Protein AF-A0A379T981-F1 (afdb_monomer_lite)

Sequence (90 aa):
MAFDDLRSFLHALDQQGQLLKISEEVNAEPDLAAAANATGRIGDGAPALWFDNIRGFTDARVAMNTIGSWQNHAISLGLPPNTPVKKTDR

Foldseek 3Di:
DLDPDPVRLQVLCVVLVQEDEDEPEDEPPDGVVVVLVVQLVVPQSRHWYWYQHYPPDDGDIDIGCCVVHCLSVCSVVVHHSPDDDDDDDD

pLDDT: mean 94.34, std 6.85, range [54.31, 98.56]

Structure (mmCIF, N/CA/C/O backbone):
data_AF-A0A379T981-F1
#
_entry.id   AF-A0A379T981-F1
#
loop_
_atom_site.group_PDB
_atom_site.id
_atom_site.type_symbol
_atom_site.label_atom_id
_atom_site.label_alt_id
_atom_site.label_comp_id
_atom_site.label_asym_id
_atom_site.label_entity_id
_atom_site.label_seq_id
_atom_site.pdbx_PDB_ins_code
_atom_site.Cartn_x
_atom_site.Cartn_y
_atom_site.Cartn_z
_atom_site.occupancy
_atom_site.B_iso_or_equiv
_atom_site.auth_seq_id
_atom_site.auth_comp_id
_atom_site.auth_asym_id
_atom_site.auth_atom_id
_atom_site.pdbx_PDB_model_num
ATOM 1 N N . MET A 1 1 ? -0.730 4.138 -19.265 1.00 66.88 1 MET A N 1
ATOM 2 C CA . MET A 1 1 ? -0.012 3.885 -17.994 1.00 66.88 1 MET A CA 1
ATOM 3 C C . MET A 1 1 ? 0.045 2.376 -17.797 1.00 66.88 1 MET A C 1
ATOM 5 O O . MET A 1 1 ? -0.700 1.697 -18.489 1.00 66.88 1 MET A O 1
ATOM 9 N N . ALA A 1 2 ? 0.930 1.837 -16.952 1.00 92.00 2 ALA A N 1
ATOM 10 C CA . ALA A 1 2 ? 0.987 0.382 -16.743 1.00 92.00 2 ALA A CA 1
ATOM 11 C C . ALA A 1 2 ? -0.279 -0.172 -16.057 1.00 92.00 2 ALA A C 1
ATOM 13 O O . ALA A 1 2 ? -0.622 -1.332 -16.255 1.00 92.00 2 ALA A O 1
ATOM 14 N N . PHE A 1 3 ? -0.989 0.677 -15.307 1.00 96.50 3 PHE A N 1
ATOM 15 C CA . PHE A 1 3 ? -2.258 0.376 -14.647 1.00 96.50 3 PHE A CA 1
ATOM 16 C C . PHE A 1 3 ? -3.252 1.511 -14.877 1.00 96.50 3 PHE A C 1
ATOM 18 O O . PHE A 1 3 ? -2.849 2.675 -14.983 1.00 96.50 3 PHE A O 1
ATOM 25 N N . ASP A 1 4 ? -4.535 1.165 -14.929 1.00 96.06 4 ASP A N 1
ATOM 26 C CA . ASP A 1 4 ? -5.623 2.121 -15.150 1.00 96.06 4 ASP A CA 1
ATOM 27 C C . ASP A 1 4 ? -6.137 2.732 -13.840 1.00 96.06 4 ASP A C 1
ATOM 29 O O . ASP A 1 4 ? -6.712 3.820 -13.843 1.00 96.06 4 ASP A O 1
ATOM 33 N N . ASP A 1 5 ? -5.907 2.062 -12.706 1.00 97.12 5 ASP A N 1
ATOM 34 C CA . ASP A 1 5 ? -6.339 2.531 -11.393 1.00 97.12 5 ASP A CA 1
ATOM 35 C C . ASP A 1 5 ? -5.452 2.014 -10.242 1.00 97.12 5 ASP A C 1
ATOM 37 O O . ASP A 1 5 ? -4.559 1.180 -10.402 1.00 97.12 5 ASP A O 1
ATOM 41 N N . LEU A 1 6 ? -5.714 2.514 -9.031 1.00 96.69 6 LEU A N 1
ATOM 42 C CA . LEU A 1 6 ? -5.005 2.076 -7.828 1.00 96.69 6 LEU A CA 1
ATOM 43 C C . LEU A 1 6 ? -5.265 0.596 -7.502 1.00 96.69 6 LEU A C 1
ATOM 45 O O . LEU A 1 6 ? -4.390 -0.065 -6.956 1.00 96.69 6 LEU A O 1
ATOM 49 N N . ARG A 1 7 ? -6.447 0.052 -7.817 1.00 97.25 7 ARG A N 1
ATOM 50 C CA . ARG A 1 7 ? -6.816 -1.325 -7.438 1.00 97.25 7 ARG A CA 1
ATOM 51 C C . ARG A 1 7 ? -6.024 -2.345 -8.253 1.00 97.25 7 ARG A C 1
ATOM 53 O O . ARG A 1 7 ? -5.507 -3.305 -7.691 1.00 97.25 7 ARG A O 1
ATOM 60 N N . SER A 1 8 ? -5.894 -2.105 -9.552 1.00 98.12 8 SER A N 1
ATOM 61 C CA . SER A 1 8 ? -5.071 -2.878 -10.478 1.00 98.12 8 SER A CA 1
ATOM 62 C C . SER A 1 8 ? -3.587 -2.780 -10.120 1.00 98.12 8 SER A C 1
ATOM 64 O O . SER A 1 8 ? -2.905 -3.803 -10.110 1.00 98.12 8 SER A O 1
ATOM 66 N N . PHE A 1 9 ? -3.102 -1.606 -9.700 1.00 98.12 9 PHE A N 1
ATOM 67 C CA . PHE A 1 9 ? -1.739 -1.478 -9.179 1.00 98.12 9 PHE A CA 1
ATOM 68 C C . PHE A 1 9 ? -1.519 -2.264 -7.872 1.00 98.12 9 PHE A C 1
ATOM 70 O O . PHE A 1 9 ? -0.550 -3.014 -7.763 1.00 98.12 9 PHE A O 1
ATOM 77 N N . LEU A 1 10 ? -2.429 -2.163 -6.896 1.00 98.31 10 LEU A N 1
ATOM 78 C CA . LEU A 1 10 ? -2.352 -2.939 -5.649 1.00 98.31 10 LEU A CA 1
ATOM 79 C C . LEU A 1 10 ? -2.386 -4.451 -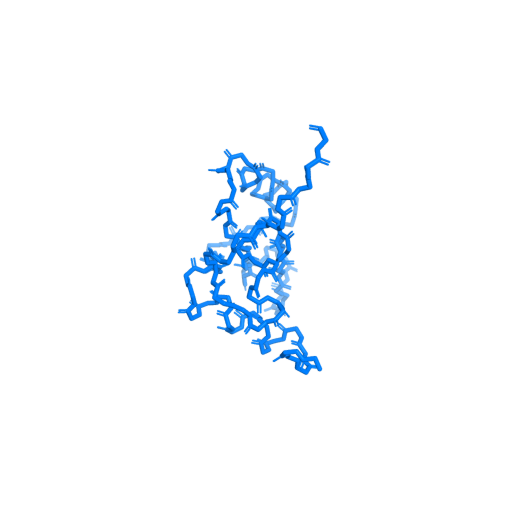5.916 1.00 98.31 10 LEU A C 1
ATOM 81 O O . LEU A 1 10 ? -1.666 -5.203 -5.263 1.00 98.31 10 LEU A O 1
ATOM 85 N N . HIS A 1 11 ? -3.173 -4.898 -6.899 1.00 98.19 11 HIS A N 1
ATOM 86 C CA . HIS A 1 11 ? -3.181 -6.297 -7.322 1.00 98.19 11 HIS A CA 1
ATOM 87 C C . HIS A 1 11 ? -1.827 -6.739 -7.896 1.00 98.19 11 HIS A C 1
ATOM 89 O O . HIS A 1 11 ? -1.347 -7.820 -7.564 1.00 98.19 11 HIS A O 1
ATOM 95 N N . ALA A 1 12 ? -1.174 -5.901 -8.703 1.00 98.19 12 ALA A N 1
ATOM 96 C CA . ALA A 1 12 ? 0.156 -6.204 -9.223 1.00 98.19 12 ALA A CA 1
ATOM 97 C C . ALA A 1 12 ? 1.225 -6.257 -8.119 1.00 98.19 12 ALA A C 1
ATOM 99 O O . ALA A 1 12 ? 2.095 -7.125 -8.156 1.00 98.19 12 ALA A O 1
ATOM 100 N N . LEU A 1 13 ? 1.146 -5.377 -7.114 1.00 98.31 13 LEU A N 1
ATOM 101 C CA . LEU A 1 13 ? 2.011 -5.450 -5.932 1.00 98.31 13 LEU A CA 1
ATOM 102 C C . LEU A 1 13 ? 1.813 -6.775 -5.179 1.00 98.31 13 LEU A C 1
ATOM 104 O O . LEU A 1 13 ? 2.792 -7.431 -4.841 1.00 98.31 13 LEU A O 1
ATOM 108 N N . ASP A 1 14 ? 0.566 -7.200 -4.965 1.00 98.25 14 ASP A N 1
ATOM 109 C CA . ASP A 1 14 ? 0.219 -8.473 -4.313 1.00 98.25 14 ASP A CA 1
ATOM 110 C C . ASP A 1 14 ? 0.794 -9.682 -5.070 1.00 98.25 14 ASP A C 1
ATOM 112 O O . ASP A 1 14 ? 1.479 -10.518 -4.483 1.00 98.25 14 ASP A O 1
ATOM 116 N N . GLN A 1 15 ? 0.620 -9.725 -6.396 1.00 97.94 15 GLN A N 1
ATOM 117 C CA . GLN A 1 15 ? 1.168 -10.787 -7.252 1.00 97.94 15 GLN A CA 1
ATOM 118 C C . GLN A 1 15 ? 2.701 -10.881 -7.206 1.00 97.94 15 GLN A C 1
ATOM 120 O O . GLN A 1 15 ? 3.257 -11.960 -7.402 1.00 97.94 15 GLN A O 1
ATOM 125 N N . GLN A 1 16 ? 3.380 -9.763 -6.952 1.00 96.94 16 GLN A N 1
ATOM 126 C CA . GLN A 1 16 ? 4.841 -9.669 -6.890 1.00 96.94 16 GLN A CA 1
ATOM 127 C C . GLN A 1 16 ? 5.385 -9.795 -5.452 1.00 96.94 16 GLN A C 1
ATOM 129 O O . GLN A 1 16 ? 6.580 -9.601 -5.235 1.00 96.94 16 GLN A O 1
ATOM 134 N N . GLY A 1 17 ? 4.539 -10.081 -4.452 1.00 96.50 17 GLY A N 1
ATOM 135 C CA . GLY A 1 17 ? 4.958 -10.156 -3.044 1.00 96.50 17 GLY A CA 1
ATOM 136 C C . GLY A 1 17 ? 5.370 -8.803 -2.447 1.00 96.50 17 GLY A C 1
ATOM 137 O O . GLY A 1 17 ? 6.166 -8.733 -1.512 1.00 96.50 17 GLY A O 1
ATOM 138 N N . GLN A 1 18 ? 4.857 -7.711 -3.008 1.00 97.62 18 GLN A N 1
ATOM 139 C CA . GLN A 1 18 ? 5.133 -6.331 -2.607 1.00 97.62 18 GLN A CA 1
ATOM 140 C C . GLN A 1 18 ? 3.924 -5.622 -1.987 1.00 97.62 18 GLN A C 1
ATOM 142 O O . GLN A 1 18 ? 3.948 -4.406 -1.803 1.00 97.62 18 GLN A O 1
ATOM 147 N N . LEU A 1 19 ? 2.893 -6.375 -1.599 1.00 98.25 19 LEU A N 1
ATOM 148 C CA . LEU A 1 19 ? 1.797 -5.899 -0.761 1.00 98.25 19 LEU A CA 1
ATOM 149 C C . LEU A 1 19 ? 1.673 -6.785 0.482 1.00 98.25 19 LEU A C 1
ATOM 151 O O . LEU A 1 19 ? 1.337 -7.962 0.383 1.00 98.25 19 LEU A O 1
ATOM 155 N N . LEU A 1 20 ? 1.917 -6.212 1.656 1.00 97.88 20 LEU A N 1
ATOM 156 C CA . LEU A 1 20 ? 1.667 -6.860 2.936 1.00 97.88 20 LEU A CA 1
ATOM 157 C C . LEU A 1 20 ? 0.249 -6.520 3.405 1.00 97.88 20 LEU A C 1
ATOM 159 O O . LEU A 1 20 ? -0.059 -5.358 3.675 1.00 97.88 20 LEU A O 1
ATOM 163 N N . LYS A 1 21 ? -0.606 -7.540 3.503 1.00 98.19 21 LYS A N 1
ATOM 164 C CA . LYS A 1 21 ? -1.982 -7.413 4.001 1.00 98.19 21 LYS A CA 1
ATOM 165 C C . LYS A 1 21 ? -2.028 -7.676 5.502 1.00 98.19 21 LYS A C 1
ATOM 167 O O . LYS A 1 21 ? -1.546 -8.707 5.965 1.00 98.19 21 LYS A O 1
ATOM 172 N N . ILE A 1 22 ? -2.619 -6.742 6.234 1.00 97.75 22 ILE A N 1
ATOM 173 C CA . ILE A 1 22 ? -2.747 -6.732 7.687 1.00 97.75 22 ILE A CA 1
ATOM 174 C C . ILE A 1 22 ? -4.244 -6.720 8.001 1.00 97.75 22 ILE A C 1
ATOM 176 O O . ILE A 1 22 ? -4.920 -5.713 7.786 1.00 97.75 22 ILE A O 1
ATOM 180 N N . SER A 1 23 ? -4.747 -7.860 8.478 1.00 97.00 23 SER A N 1
ATOM 181 C CA . SER A 1 23 ? -6.175 -8.066 8.777 1.00 97.00 23 SER A CA 1
ATOM 182 C C . SER A 1 23 ? -6.498 -8.137 10.270 1.00 97.00 23 SER A C 1
ATOM 184 O O . SER A 1 23 ? -7.653 -8.334 10.655 1.00 97.00 23 SER A O 1
ATOM 186 N N . GLU A 1 24 ? -5.488 -7.976 11.127 1.00 97.19 24 GLU A N 1
ATOM 187 C CA . GLU A 1 24 ? -5.717 -7.716 12.549 1.00 97.19 24 GLU A CA 1
ATOM 188 C C . GLU A 1 24 ? -6.407 -6.357 12.740 1.00 97.19 24 GLU A C 1
ATOM 190 O O . GLU A 1 24 ? -6.199 -5.437 11.949 1.00 97.19 24 GLU A O 1
ATOM 195 N N . GLU A 1 25 ? -7.259 -6.237 13.765 1.00 97.75 25 GLU A N 1
ATOM 196 C CA . GLU A 1 25 ? -7.887 -4.949 14.085 1.00 97.75 25 GLU A CA 1
ATOM 197 C C . GLU A 1 25 ? -6.811 -3.972 14.569 1.00 97.75 25 GLU A C 1
ATOM 199 O O . GLU A 1 25 ? -6.151 -4.225 15.577 1.00 97.75 25 GLU A O 1
ATOM 204 N N . VAL A 1 26 ? -6.671 -2.844 13.873 1.00 98.12 26 VAL A N 1
ATOM 205 C CA . VAL A 1 26 ? -5.731 -1.771 14.224 1.00 98.12 26 VAL A CA 1
ATOM 206 C C . VAL A 1 26 ? -6.465 -0.474 14.536 1.00 98.12 26 VAL A C 1
ATOM 208 O O . VAL A 1 26 ? -7.537 -0.193 13.998 1.00 98.12 26 VAL A O 1
ATOM 211 N N . ASN A 1 27 ? -5.881 0.369 15.379 1.00 98.19 27 ASN A N 1
ATOM 212 C CA . ASN A 1 27 ? -6.329 1.746 15.533 1.00 98.19 27 ASN A CA 1
ATOM 213 C C . ASN A 1 27 ? -5.830 2.590 14.354 1.00 98.19 27 ASN A C 1
ATOM 215 O O . ASN A 1 27 ? -4.710 2.413 13.879 1.00 98.19 27 ASN A O 1
ATOM 219 N N . ALA A 1 28 ? -6.632 3.562 13.910 1.00 96.50 28 ALA A N 1
ATOM 220 C CA . ALA A 1 28 ? -6.192 4.505 12.879 1.00 96.50 28 ALA A CA 1
ATOM 221 C C . ALA A 1 28 ? -4.913 5.258 13.301 1.00 96.50 28 ALA A C 1
ATOM 223 O O . ALA A 1 28 ? -4.002 5.437 12.502 1.00 96.50 28 ALA A O 1
ATOM 224 N N . GLU A 1 29 ? -4.826 5.624 14.580 1.00 95.81 29 GLU A N 1
ATOM 225 C CA . GLU A 1 29 ? -3.618 6.117 15.238 1.00 95.81 29 GLU A CA 1
ATOM 226 C C . GLU A 1 29 ? -3.479 5.415 16.600 1.00 95.81 29 GLU A C 1
ATOM 228 O O . GLU A 1 29 ? -4.497 5.220 17.274 1.00 95.81 29 GLU A O 1
ATOM 233 N N . PRO A 1 30 ? -2.261 5.046 17.039 1.00 96.62 30 PRO A N 1
ATOM 234 C CA . PRO A 1 30 ? -0.968 5.281 16.383 1.00 96.62 30 PRO A CA 1
ATOM 235 C C . PRO A 1 30 ? -0.540 4.183 15.388 1.00 96.62 30 PRO A C 1
ATOM 237 O O . PRO A 1 30 ? 0.534 4.276 14.791 1.00 96.62 30 PRO A O 1
ATOM 240 N N . ASP A 1 31 ? -1.332 3.118 15.238 1.00 98.00 31 ASP A 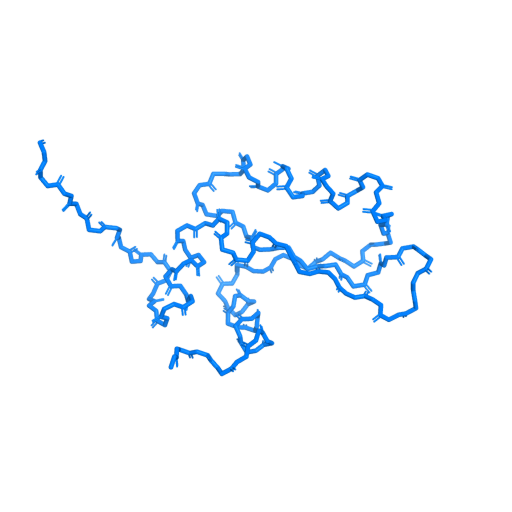N 1
ATOM 241 C CA . ASP A 1 31 ? -0.854 1.854 14.662 1.00 98.00 31 ASP A CA 1
ATOM 242 C C . ASP A 1 31 ? -0.480 1.979 13.177 1.00 98.00 31 ASP A C 1
ATOM 244 O O . ASP A 1 31 ? 0.585 1.508 12.770 1.00 98.00 31 ASP A O 1
ATOM 248 N N . LEU A 1 32 ? -1.289 2.685 12.375 1.00 97.81 32 LEU A N 1
ATOM 249 C CA . LEU A 1 32 ? -0.993 2.910 10.953 1.00 97.81 32 LEU A CA 1
ATOM 250 C C . LEU A 1 32 ? 0.315 3.690 10.758 1.00 97.81 32 LEU A C 1
ATOM 252 O O . LEU A 1 32 ? 1.161 3.307 9.945 1.00 97.81 32 LEU A O 1
ATOM 256 N N . ALA A 1 33 ? 0.511 4.761 11.533 1.00 97.00 33 ALA A N 1
ATOM 257 C CA . ALA A 1 33 ? 1.725 5.568 11.483 1.00 97.00 33 ALA A CA 1
ATOM 258 C C . ALA A 1 33 ? 2.959 4.766 11.927 1.00 97.00 33 ALA A C 1
ATOM 260 O O . ALA A 1 33 ? 4.019 4.839 11.296 1.00 97.00 33 ALA A O 1
ATOM 261 N N . ALA A 1 34 ? 2.826 3.960 12.984 1.00 97.38 34 ALA A N 1
ATOM 262 C CA . ALA A 1 34 ? 3.893 3.093 13.469 1.00 97.38 34 ALA A CA 1
ATOM 263 C C . ALA A 1 34 ? 4.293 2.041 12.423 1.00 97.38 34 ALA A C 1
ATOM 265 O O . ALA A 1 34 ? 5.487 1.867 12.160 1.00 97.38 34 ALA A O 1
ATOM 266 N N . ALA A 1 35 ? 3.316 1.400 11.778 1.00 96.75 35 ALA A N 1
ATOM 267 C CA . ALA A 1 35 ? 3.553 0.422 10.725 1.00 96.75 35 ALA A CA 1
ATOM 268 C C . ALA A 1 35 ? 4.223 1.052 9.494 1.00 96.75 35 ALA A C 1
ATOM 270 O O . ALA A 1 35 ? 5.243 0.546 9.025 1.00 96.75 35 ALA A O 1
ATOM 271 N N . ALA A 1 36 ? 3.730 2.197 9.012 1.00 95.12 36 ALA A N 1
ATOM 272 C CA . ALA A 1 36 ? 4.336 2.916 7.888 1.00 95.12 36 ALA A CA 1
ATOM 273 C C . ALA A 1 36 ? 5.803 3.303 8.161 1.00 95.12 36 ALA A C 1
ATOM 275 O O . ALA A 1 36 ? 6.666 3.169 7.286 1.00 95.12 36 ALA A O 1
ATOM 276 N N . ASN A 1 37 ? 6.098 3.735 9.391 1.00 95.50 37 ASN A N 1
ATOM 277 C CA . ASN A 1 37 ? 7.445 4.071 9.850 1.00 95.50 37 ASN A CA 1
ATOM 278 C C . ASN A 1 37 ? 8.354 2.836 9.969 1.00 95.50 37 ASN A C 1
ATOM 280 O O . ASN A 1 37 ? 9.525 2.890 9.595 1.00 95.50 37 ASN A O 1
ATOM 284 N N . ALA A 1 38 ? 7.838 1.715 10.483 1.00 95.06 38 ALA A N 1
ATOM 285 C CA . ALA A 1 38 ? 8.581 0.459 10.567 1.00 95.06 38 ALA A CA 1
ATOM 286 C C . ALA A 1 38 ? 8.940 -0.075 9.172 1.00 95.06 38 ALA A C 1
ATOM 288 O O . ALA A 1 38 ? 10.090 -0.441 8.937 1.00 95.06 38 ALA A O 1
ATOM 289 N N . THR A 1 39 ? 7.999 -0.024 8.229 1.00 94.50 39 THR A N 1
ATOM 290 C CA . THR A 1 39 ? 8.201 -0.443 6.836 1.00 94.50 39 THR A CA 1
ATOM 291 C C . THR A 1 39 ? 9.346 0.306 6.166 1.00 94.50 39 THR A C 1
ATOM 293 O O . THR A 1 39 ? 10.200 -0.317 5.542 1.00 94.50 39 THR A O 1
ATOM 296 N N . GLY A 1 40 ? 9.446 1.624 6.371 1.00 88.25 40 GLY A N 1
ATOM 297 C CA . GLY A 1 40 ? 10.559 2.425 5.844 1.00 88.25 40 GLY A CA 1
ATOM 298 C C . GLY A 1 40 ? 11.946 2.014 6.362 1.00 88.25 40 GLY A C 1
ATOM 299 O O . GLY A 1 40 ? 12.953 2.383 5.765 1.00 88.25 40 GLY A O 1
ATOM 300 N N . ARG A 1 41 ? 12.025 1.233 7.448 1.00 91.31 41 ARG A N 1
ATOM 301 C CA . ARG A 1 41 ? 13.284 0.733 8.029 1.00 91.31 41 ARG A CA 1
ATOM 302 C C . ARG A 1 41 ? 13.677 -0.668 7.553 1.00 91.31 41 ARG A C 1
ATOM 304 O O . ARG A 1 41 ? 14.770 -1.115 7.885 1.00 91.31 41 ARG A O 1
ATOM 311 N N . ILE A 1 42 ? 12.825 -1.351 6.785 1.00 87.38 42 ILE A N 1
ATOM 312 C CA . ILE A 1 42 ? 13.100 -2.696 6.242 1.00 87.38 42 ILE A CA 1
ATOM 313 C C . ILE A 1 42 ? 14.167 -2.643 5.130 1.00 87.38 42 ILE A C 1
ATOM 315 O O . ILE A 1 42 ? 14.847 -3.635 4.874 1.00 87.38 42 ILE A O 1
ATOM 319 N N . GLY A 1 43 ? 14.370 -1.473 4.517 1.00 84.00 43 GLY A N 1
ATOM 320 C CA . GLY A 1 43 ? 15.355 -1.239 3.461 1.00 84.00 43 GLY A CA 1
ATOM 321 C C . GLY A 1 43 ? 14.720 -1.163 2.076 1.00 84.00 43 GLY A C 1
ATOM 322 O O . GLY A 1 43 ? 13.506 -1.015 1.942 1.00 84.00 43 GLY A O 1
ATOM 323 N N . ASP A 1 44 ? 15.551 -1.269 1.038 1.00 83.81 44 ASP A N 1
ATOM 324 C CA . ASP A 1 44 ? 15.169 -0.919 -0.336 1.00 83.81 44 ASP A CA 1
ATOM 325 C C . ASP A 1 44 ? 13.972 -1.704 -0.886 1.00 83.81 44 ASP A C 1
ATOM 327 O O . ASP A 1 44 ? 13.281 -1.174 -1.742 1.00 83.81 44 ASP A O 1
ATOM 331 N N . GLY A 1 45 ? 13.710 -2.922 -0.392 1.00 89.00 45 GLY A N 1
ATOM 332 C CA . GLY A 1 45 ? 12.615 -3.803 -0.829 1.00 89.00 45 GLY A CA 1
ATOM 333 C C . GLY A 1 45 ? 11.364 -3.790 0.052 1.00 89.00 45 GLY A C 1
ATOM 3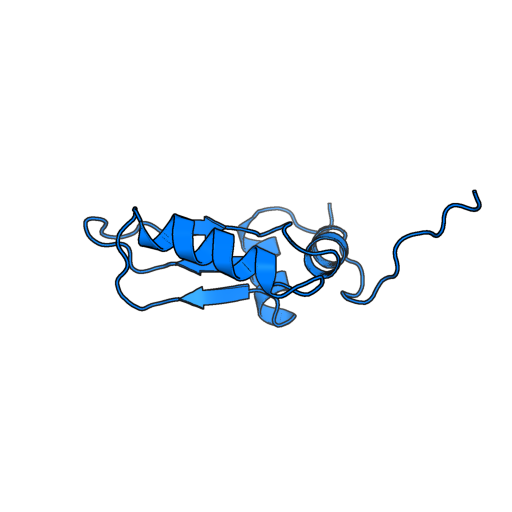34 O O . GLY A 1 45 ? 10.615 -4.769 0.057 1.00 89.00 45 GLY A O 1
ATOM 335 N N . ALA A 1 46 ? 11.162 -2.732 0.840 1.00 95.50 46 ALA A N 1
ATOM 336 C CA . ALA A 1 46 ? 10.014 -2.616 1.730 1.00 95.50 46 ALA A CA 1
ATOM 337 C C . ALA A 1 46 ? 8.672 -2.758 0.967 1.00 95.50 46 ALA A C 1
ATOM 339 O O . ALA A 1 46 ? 8.478 -2.096 -0.059 1.00 95.50 46 ALA A O 1
ATOM 340 N N . PRO A 1 47 ? 7.736 -3.600 1.446 1.00 97.25 47 PRO A N 1
ATOM 341 C CA . PRO A 1 47 ? 6.450 -3.791 0.785 1.00 97.25 47 PRO A CA 1
ATOM 342 C C . PRO A 1 47 ? 5.525 -2.587 1.008 1.00 97.25 47 PRO A C 1
ATOM 344 O O . PRO A 1 47 ? 5.671 -1.824 1.964 1.00 97.25 47 PRO A O 1
ATOM 347 N N . ALA A 1 48 ? 4.515 -2.449 0.154 1.00 98.12 48 ALA A N 1
ATOM 348 C CA . ALA A 1 48 ? 3.352 -1.629 0.461 1.00 98.12 48 ALA A CA 1
ATOM 349 C C . ALA A 1 48 ? 2.533 -2.268 1.593 1.00 98.12 48 ALA A C 1
ATOM 351 O O . ALA A 1 48 ? 2.556 -3.485 1.775 1.00 98.12 48 ALA A O 1
ATOM 352 N N . LEU A 1 49 ? 1.775 -1.458 2.326 1.00 98.31 49 LEU A N 1
ATOM 353 C CA . LEU A 1 49 ? 0.898 -1.917 3.400 1.00 98.31 49 LEU A CA 1
ATOM 354 C C . LEU A 1 49 ? -0.564 -1.816 2.978 1.00 98.31 49 LEU A C 1
ATOM 356 O O . LEU A 1 49 ? -0.960 -0.831 2.354 1.00 98.31 49 LEU A O 1
ATOM 360 N N . TRP A 1 50 ? -1.359 -2.807 3.366 1.00 98.50 50 TRP A N 1
ATOM 361 C CA . TRP A 1 50 ? -2.806 -2.831 3.202 1.00 98.50 50 TRP A CA 1
ATOM 362 C C . TRP A 1 50 ? -3.475 -3.225 4.515 1.00 98.50 50 TRP A C 1
ATOM 364 O O . TRP A 1 50 ? -3.269 -4.337 4.993 1.00 98.50 50 TRP A O 1
ATOM 374 N N . PHE A 1 51 ? -4.300 -2.337 5.058 1.00 98.56 51 PHE A N 1
ATOM 375 C CA . PHE A 1 51 ? -5.116 -2.578 6.246 1.00 98.56 51 PHE A CA 1
ATOM 376 C C . PHE A 1 51 ? -6.582 -2.670 5.840 1.00 98.56 51 PHE A C 1
ATOM 378 O O . PHE A 1 51 ? -7.079 -1.771 5.155 1.00 98.56 51 PHE A O 1
ATOM 385 N N . ASP A 1 52 ? -7.276 -3.721 6.271 1.00 97.88 52 ASP A N 1
ATOM 386 C CA . ASP A 1 52 ? -8.708 -3.916 6.001 1.00 97.88 52 ASP A CA 1
ATOM 387 C C . ASP A 1 52 ? -9.588 -4.028 7.251 1.00 97.88 52 ASP A C 1
ATOM 389 O O . ASP A 1 52 ? -10.802 -4.181 7.122 1.00 97.88 52 ASP A O 1
ATOM 393 N N . ASN A 1 53 ? -9.007 -3.877 8.443 1.00 97.88 53 ASN A N 1
ATOM 394 C CA . ASN A 1 53 ? -9.734 -3.907 9.706 1.00 97.88 53 ASN A CA 1
ATOM 395 C 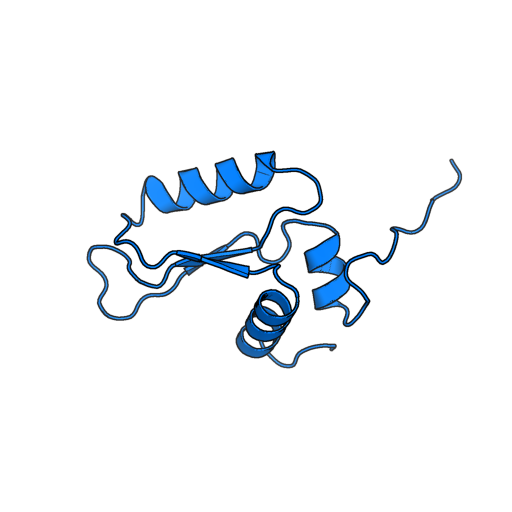C . ASN A 1 53 ? -9.291 -2.759 10.627 1.00 97.88 53 ASN A C 1
ATOM 397 O O . ASN A 1 53 ? -8.341 -2.881 11.398 1.00 97.88 53 ASN A O 1
ATOM 401 N N . ILE A 1 54 ? -9.962 -1.611 10.510 1.00 98.12 54 ILE A N 1
ATOM 402 C CA . ILE A 1 54 ? -9.616 -0.394 11.255 1.00 98.12 54 ILE A CA 1
ATOM 403 C C . ILE A 1 54 ? -10.696 -0.139 12.302 1.00 98.12 54 ILE A C 1
ATOM 405 O O . ILE A 1 54 ? -11.860 0.098 11.970 1.00 98.12 54 ILE A O 1
ATOM 409 N N . ARG A 1 55 ? -10.298 -0.143 13.575 1.00 98.12 55 ARG A N 1
ATOM 410 C CA . ARG A 1 55 ? -11.185 0.056 14.720 1.00 98.12 55 ARG A CA 1
ATOM 411 C C . ARG A 1 55 ? -12.025 1.321 14.548 1.00 98.12 55 ARG A C 1
ATOM 413 O O . ARG A 1 55 ? -11.502 2.411 14.322 1.00 98.12 55 ARG A O 1
ATOM 420 N N . GLY A 1 56 ? -13.338 1.174 14.710 1.00 97.38 56 GLY A N 1
ATOM 421 C CA . GLY A 1 56 ? -14.298 2.274 14.580 1.00 97.38 56 GLY A CA 1
ATOM 422 C C . GLY A 1 56 ? -14.772 2.552 13.149 1.00 97.38 56 GLY A C 1
ATOM 423 O O . GLY A 1 56 ? -15.606 3.435 12.966 1.00 97.38 56 GLY A O 1
ATOM 424 N N . PHE A 1 57 ? -14.310 1.788 12.154 1.00 96.62 57 PHE A N 1
ATOM 425 C CA . PHE A 1 57 ? -14.775 1.862 10.770 1.00 96.62 57 PHE A CA 1
ATOM 426 C C . PHE A 1 57 ? -15.330 0.511 10.310 1.00 96.62 57 PHE A C 1
ATOM 428 O O . PHE A 1 57 ? -14.812 -0.539 10.669 1.00 96.62 57 PHE A O 1
ATOM 435 N N . THR A 1 58 ? -16.396 0.527 9.507 1.00 92.88 58 THR A N 1
ATOM 436 C CA . THR A 1 58 ? -17.087 -0.708 9.081 1.00 92.88 58 THR A CA 1
ATOM 437 C C . THR A 1 58 ? -16.583 -1.266 7.745 1.00 92.88 58 THR A C 1
ATOM 439 O O . THR A 1 58 ? -16.609 -2.474 7.553 1.00 92.88 58 THR A O 1
ATOM 442 N N . ASP A 1 59 ? -16.130 -0.412 6.822 1.00 94.25 59 ASP A N 1
ATOM 443 C CA . ASP A 1 59 ? -15.617 -0.822 5.496 1.00 94.25 59 ASP A CA 1
ATOM 444 C C . ASP A 1 59 ? -14.523 0.142 4.999 1.00 94.25 59 ASP A C 1
ATOM 446 O O . ASP A 1 59 ? -14.440 0.506 3.826 1.00 94.25 59 ASP A O 1
ATOM 450 N N . ALA A 1 60 ? -13.698 0.636 5.927 1.00 95.44 60 ALA A N 1
ATOM 451 C CA . ALA A 1 60 ? -12.541 1.448 5.572 1.00 95.44 60 ALA A CA 1
ATOM 452 C C . ALA A 1 60 ? -11.330 0.547 5.336 1.00 95.44 60 ALA A C 1
ATOM 454 O O . ALA A 1 60 ? -11.035 -0.340 6.134 1.00 95.44 60 ALA A O 1
ATOM 455 N N . ARG A 1 61 ? -10.606 0.817 4.250 1.00 97.25 61 ARG A N 1
ATOM 456 C CA . ARG A 1 61 ? -9.324 0.184 3.936 1.00 97.25 61 ARG A CA 1
ATOM 457 C C . ARG A 1 61 ? -8.286 1.262 3.712 1.00 97.25 61 ARG A C 1
ATOM 459 O O . ARG A 1 61 ? -8.587 2.292 3.106 1.00 97.25 61 ARG A O 1
ATOM 466 N N . VAL A 1 62 ? -7.066 1.012 4.164 1.00 98.12 62 VAL A N 1
ATOM 467 C CA . VAL A 1 62 ? -5.956 1.952 4.027 1.00 98.12 62 VAL A CA 1
ATOM 468 C C . VAL A 1 62 ? -4.798 1.262 3.321 1.00 98.12 62 VAL A C 1
ATOM 470 O O . VAL A 1 62 ? -4.322 0.219 3.758 1.00 98.12 62 VAL A O 1
ATOM 473 N N . ALA A 1 63 ? -4.345 1.865 2.221 1.00 98.00 63 ALA A N 1
ATOM 474 C CA . ALA A 1 63 ? -3.123 1.484 1.529 1.00 98.00 63 ALA A CA 1
ATOM 475 C C . ALA A 1 63 ? -2.040 2.536 1.794 1.00 98.00 63 ALA A C 1
ATOM 477 O O . ALA A 1 63 ? -2.289 3.730 1.622 1.00 98.00 63 ALA A O 1
ATOM 478 N N . MET A 1 64 ? -0.844 2.108 2.197 1.00 97.12 64 MET A N 1
ATOM 479 C CA . MET A 1 64 ? 0.276 3.003 2.517 1.00 97.12 64 MET A CA 1
ATOM 480 C C . MET A 1 64 ? 1.578 2.482 1.918 1.00 97.12 64 MET A C 1
ATOM 482 O O . MET A 1 64 ? 1.693 1.308 1.570 1.00 97.12 64 MET A O 1
ATOM 486 N N . ASN A 1 65 ? 2.567 3.368 1.782 1.00 96.12 65 ASN A N 1
ATOM 487 C CA . ASN A 1 65 ? 3.906 3.032 1.285 1.00 96.12 65 ASN A CA 1
ATOM 488 C C . ASN A 1 65 ? 3.901 2.363 -0.111 1.00 96.12 65 ASN A C 1
ATOM 490 O O . ASN A 1 65 ? 4.840 1.661 -0.479 1.00 96.12 65 ASN A O 1
ATOM 494 N N . THR A 1 66 ? 2.870 2.608 -0.926 1.00 96.62 66 THR A N 1
ATOM 495 C CA . THR A 1 66 ? 2.694 1.979 -2.249 1.00 96.62 66 THR A CA 1
ATOM 496 C C . THR A 1 66 ? 3.792 2.329 -3.247 1.00 96.62 66 THR A C 1
ATOM 498 O O . THR A 1 66 ? 4.022 1.569 -4.174 1.00 96.62 66 THR A O 1
ATOM 501 N N . ILE A 1 67 ? 4.507 3.431 -3.028 1.00 94.12 67 ILE A N 1
ATOM 502 C CA . ILE A 1 67 ? 5.713 3.847 -3.762 1.00 94.12 67 ILE A CA 1
ATOM 503 C C . ILE A 1 67 ? 6.905 4.027 -2.804 1.00 94.12 67 ILE A C 1
ATOM 505 O O . ILE A 1 67 ? 7.746 4.894 -2.989 1.00 94.12 67 ILE A O 1
ATOM 509 N N . GLY A 1 68 ? 6.956 3.241 -1.723 1.00 93.31 68 GLY A N 1
ATOM 510 C CA . GLY A 1 68 ? 7.982 3.345 -0.677 1.00 93.31 68 GLY A CA 1
ATOM 511 C C . GLY A 1 68 ? 9.308 2.630 -0.972 1.00 93.31 68 GLY A C 1
ATOM 512 O O . GLY A 1 68 ? 10.229 2.742 -0.172 1.00 93.31 68 GLY A O 1
ATOM 513 N N . SER A 1 69 ? 9.410 1.904 -2.088 1.00 94.31 69 SER A N 1
ATOM 514 C CA . SER A 1 69 ? 10.571 1.086 -2.471 1.00 94.31 69 SER A CA 1
ATOM 515 C C . SER A 1 69 ? 10.880 1.214 -3.961 1.00 94.31 69 SER A C 1
ATOM 517 O O . SER A 1 69 ? 9.997 1.542 -4.761 1.00 94.31 69 SER A O 1
ATOM 519 N N . TRP A 1 70 ? 12.121 0.937 -4.369 1.00 93.75 70 TRP A N 1
ATOM 520 C CA . TRP A 1 70 ? 12.499 0.952 -5.792 1.00 93.75 70 TRP A CA 1
ATOM 521 C C . TRP A 1 70 ? 11.764 -0.125 -6.596 1.00 93.75 70 TRP A C 1
ATOM 523 O O . TRP A 1 70 ? 11.357 0.112 -7.732 1.00 93.75 70 TRP A O 1
ATOM 533 N N . GLN A 1 71 ? 11.521 -1.273 -5.973 1.00 95.31 71 GLN A N 1
ATOM 534 C CA . GLN A 1 71 ? 10.743 -2.381 -6.511 1.00 95.31 71 GLN A CA 1
ATOM 535 C C . GLN A 1 71 ? 9.309 -1.935 -6.815 1.00 95.31 71 GLN A C 1
ATOM 537 O O . GLN A 1 71 ? 8.824 -2.156 -7.925 1.00 95.31 71 GLN A O 1
ATOM 542 N N . ASN A 1 72 ? 8.649 -1.237 -5.884 1.00 96.25 72 ASN A N 1
ATOM 543 C CA . ASN A 1 72 ? 7.294 -0.732 -6.106 1.00 96.25 72 ASN A CA 1
ATOM 544 C C . ASN A 1 72 ? 7.248 0.317 -7.223 1.00 96.25 72 ASN A C 1
ATOM 546 O O . ASN A 1 72 ? 6.305 0.326 -8.017 1.00 96.25 72 ASN A O 1
ATOM 550 N N . HIS A 1 73 ? 8.277 1.166 -7.332 1.00 95.38 73 HIS A N 1
ATOM 551 C CA . HIS A 1 73 ? 8.408 2.093 -8.458 1.00 95.38 73 HIS A CA 1
ATOM 552 C C . HIS A 1 73 ? 8.514 1.339 -9.788 1.00 95.38 73 HIS A C 1
ATOM 554 O O . HIS A 1 73 ? 7.764 1.644 -10.714 1.00 95.38 73 HIS A O 1
ATOM 560 N N . ALA A 1 74 ? 9.386 0.332 -9.888 1.00 95.94 74 ALA A N 1
ATOM 561 C CA . ALA A 1 74 ? 9.516 -0.480 -11.096 1.00 95.94 74 ALA A CA 1
ATOM 562 C C . ALA A 1 74 ? 8.185 -1.152 -11.476 1.00 95.94 74 ALA A C 1
ATOM 564 O O . ALA A 1 74 ? 7.750 -1.037 -12.623 1.00 95.94 74 ALA A O 1
ATOM 565 N N . ILE A 1 75 ? 7.488 -1.750 -10.502 1.00 97.00 75 ILE A N 1
ATOM 566 C CA . ILE A 1 75 ? 6.172 -2.365 -10.720 1.00 97.00 75 ILE A CA 1
ATOM 567 C C . ILE A 1 75 ? 5.177 -1.325 -11.238 1.00 97.00 75 ILE A C 1
ATOM 569 O O . ILE A 1 75 ? 4.531 -1.591 -12.245 1.00 97.00 75 ILE A O 1
ATOM 573 N N . SER A 1 76 ? 5.098 -0.131 -10.631 1.00 96.25 76 SER A N 1
ATOM 574 C CA . SER A 1 76 ? 4.185 0.952 -11.056 1.00 96.25 76 SER A CA 1
ATOM 575 C C . SER A 1 76 ? 4.392 1.405 -12.509 1.00 96.25 76 SER A C 1
ATOM 577 O O . SER A 1 76 ? 3.466 1.902 -13.152 1.00 96.25 76 SER A O 1
ATOM 579 N N . LEU A 1 77 ? 5.601 1.196 -13.039 1.00 96.06 77 LEU A N 1
ATOM 580 C CA . LEU A 1 77 ? 5.986 1.493 -14.417 1.00 96.06 77 LEU A CA 1
ATOM 581 C C . LEU A 1 77 ? 5.817 0.290 -15.362 1.00 96.06 77 LEU A C 1
ATOM 583 O O . LEU A 1 77 ? 6.114 0.408 -16.549 1.00 96.06 77 LEU A O 1
ATOM 587 N N . GLY A 1 78 ? 5.336 -0.854 -14.865 1.00 95.88 78 GLY A N 1
ATOM 588 C CA . GLY A 1 78 ? 5.181 -2.089 -15.637 1.00 95.88 78 GLY A CA 1
ATOM 589 C C . GLY A 1 78 ? 6.502 -2.812 -15.911 1.00 95.88 78 GLY A C 1
ATOM 590 O O . GLY A 1 78 ? 6.604 -3.559 -16.882 1.00 95.88 78 GLY A O 1
ATOM 591 N N . LEU A 1 79 ? 7.526 -2.569 -15.092 1.00 96.69 79 LEU A N 1
ATOM 592 C CA . LEU A 1 79 ? 8.860 -3.150 -15.228 1.00 96.69 79 LEU A CA 1
ATOM 593 C C . LEU A 1 79 ? 9.065 -4.299 -14.224 1.00 96.69 79 LEU A C 1
ATOM 595 O O . LEU A 1 79 ? 8.389 -4.347 -13.193 1.00 96.69 79 LEU A O 1
ATOM 599 N N . PRO A 1 80 ? 10.024 -5.213 -14.473 1.00 95.62 80 PRO A N 1
ATOM 600 C CA . PRO A 1 80 ? 10.430 -6.204 -13.480 1.00 95.62 80 PRO A CA 1
ATOM 601 C C . PRO A 1 80 ? 10.843 -5.544 -12.148 1.00 95.62 80 PRO A C 1
ATOM 603 O O . PRO A 1 80 ? 11.557 -4.538 -12.187 1.00 95.62 80 PRO A O 1
ATOM 606 N N . PRO A 1 81 ? 10.482 -6.096 -10.972 1.00 94.31 81 PRO A N 1
ATOM 607 C CA . PRO A 1 81 ? 10.773 -5.466 -9.675 1.00 94.31 81 PRO A CA 1
ATOM 608 C C . PRO A 1 81 ? 12.265 -5.220 -9.418 1.00 94.31 81 PRO A C 1
ATOM 610 O O . PRO A 1 81 ? 12.639 -4.287 -8.721 1.00 94.31 81 PRO A O 1
ATOM 613 N N . ASN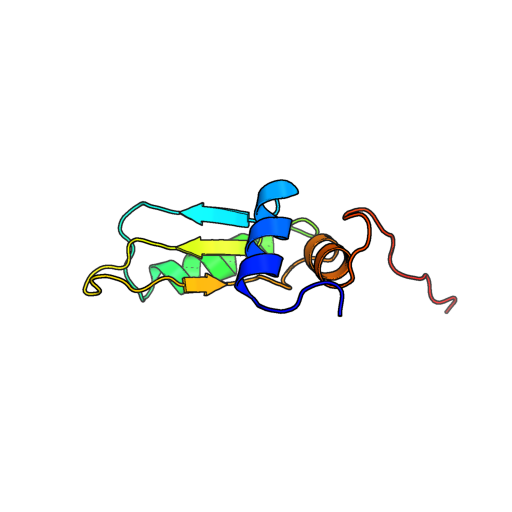 A 1 82 ? 13.136 -6.045 -10.001 1.00 93.81 82 ASN A N 1
ATOM 614 C CA . ASN A 1 82 ? 14.590 -5.939 -9.889 1.00 93.81 82 ASN A CA 1
ATOM 615 C C . ASN A 1 82 ? 15.230 -5.018 -10.947 1.00 93.81 82 ASN A C 1
ATOM 617 O O . ASN A 1 82 ? 16.449 -5.059 -11.126 1.00 93.81 82 ASN A O 1
ATOM 621 N N . THR A 1 83 ? 14.438 -4.213 -11.664 1.00 94.81 83 THR A N 1
ATOM 622 C CA . THR A 1 83 ? 14.963 -3.263 -12.652 1.00 94.81 83 THR A CA 1
ATOM 623 C C . THR A 1 83 ? 15.896 -2.261 -11.964 1.00 94.81 83 THR A C 1
ATOM 625 O O . THR A 1 83 ? 15.460 -1.552 -11.056 1.00 94.81 83 THR A O 1
ATOM 628 N N . PRO A 1 84 ? 17.176 -2.169 -12.370 1.00 90.75 84 PRO A N 1
ATOM 629 C CA . PRO A 1 84 ? 18.122 -1.276 -11.722 1.00 90.75 84 PRO A CA 1
ATOM 630 C C . PRO A 1 84 ? 17.810 0.186 -12.047 1.0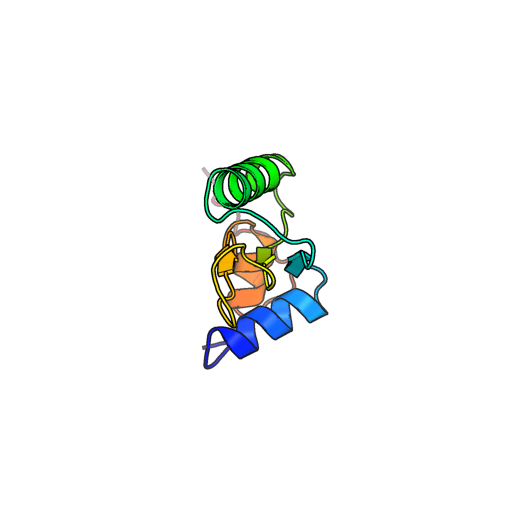0 90.75 84 PRO A C 1
ATOM 632 O O . PRO A 1 84 ? 17.419 0.528 -13.166 1.00 90.75 84 PRO A O 1
ATOM 635 N N . VAL A 1 85 ? 18.078 1.073 -11.090 1.00 89.25 85 VAL A N 1
ATOM 636 C CA . VAL A 1 85 ? 18.123 2.511 -11.365 1.00 89.25 85 VAL A CA 1
ATOM 637 C C . VAL A 1 85 ? 19.252 2.821 -12.347 1.00 89.25 85 VAL A C 1
ATOM 639 O O . VAL A 1 85 ? 20.342 2.243 -12.281 1.00 89.25 85 VAL A O 1
ATOM 642 N N . LYS A 1 86 ? 19.005 3.757 -13.268 1.00 86.00 86 LYS A N 1
ATOM 643 C CA . LYS A 1 86 ? 20.038 4.225 -14.194 1.00 86.00 86 LYS A CA 1
ATOM 644 C C . LYS A 1 86 ? 21.187 4.830 -13.385 1.00 86.00 86 LYS A C 1
ATOM 646 O O . LYS A 1 86 ? 20.989 5.793 -12.646 1.00 86.00 86 LYS A O 1
ATOM 651 N N . LYS A 1 87 ? 22.397 4.291 -13.553 1.00 84.19 87 LYS A N 1
ATOM 652 C CA . LYS A 1 87 ? 23.602 4.920 -13.007 1.00 84.19 87 LYS A CA 1
ATOM 653 C C . LYS A 1 87 ? 23.809 6.259 -13.704 1.00 84.19 87 LYS A C 1
ATOM 655 O O . LYS A 1 87 ? 23.722 6.351 -14.928 1.00 84.19 87 LYS A O 1
ATOM 660 N N . THR A 1 88 ? 24.043 7.292 -12.909 1.00 75.81 88 THR A N 1
ATOM 661 C CA . THR A 1 88 ? 24.466 8.589 -13.431 1.00 75.81 88 THR A CA 1
ATOM 662 C C . THR A 1 88 ? 25.961 8.655 -13.188 1.00 75.81 88 THR A C 1
ATOM 664 O O . THR A 1 88 ? 26.370 8.612 -12.029 1.00 75.81 88 THR A O 1
ATOM 667 N N . ASP A 1 89 ? 26.758 8.699 -14.251 1.00 74.56 89 ASP A N 1
ATOM 668 C CA . ASP A 1 89 ? 28.196 8.911 -14.125 1.00 74.56 89 ASP A CA 1
ATOM 669 C C . ASP A 1 89 ? 28.403 10.340 -13.597 1.00 74.56 89 ASP A C 1
ATOM 671 O O . ASP A 1 89 ? 28.093 11.320 -14.279 1.00 74.56 89 ASP A O 1
ATOM 675 N N . ARG A 1 90 ? 28.826 10.452 -12.338 1.00 54.31 90 ARG A N 1
ATOM 676 C CA . ARG A 1 90 ? 29.345 11.675 -11.723 1.00 54.31 90 ARG A CA 1
ATOM 677 C C . ARG A 1 90 ? 30.738 11.392 -11.200 1.00 54.31 90 ARG A C 1
ATOM 679 O O . ARG A 1 90 ? 30.919 10.288 -10.640 1.00 54.31 90 ARG A O 1
#

Organism: NCBI:txid59203

Radius of gyration: 14.44 Å; chains: 1; bounding box: 46×22×34 Å

InterPro domains:
  IPR002830 UbiD decarboxylyase family [PTHR30108] (1-82)
  IPR049383 3-octaprenyl-4-hydroxybenzoate carboxy-lyase-like, N-terminal domain [PF20695] (11-87)

Secondary structure (DSSP, 8-state):
---SSHHHHHHHHHHTT-EEEE-S-B-TTTHHHHHHHHHTTS-TTPPEEEE--BTT-SS--EEE-TTSSHHHHHHHTTS-TTPPPPP---